Protein AF-A0A081N3V8-F1 (afdb_monomer)

Structure (mmCIF, N/CA/C/O backbone):
data_AF-A0A081N3V8-F1
#
_entry.id   AF-A0A081N3V8-F1
#
loop_
_atom_site.group_PDB
_atom_site.id
_atom_site.type_symbol
_atom_s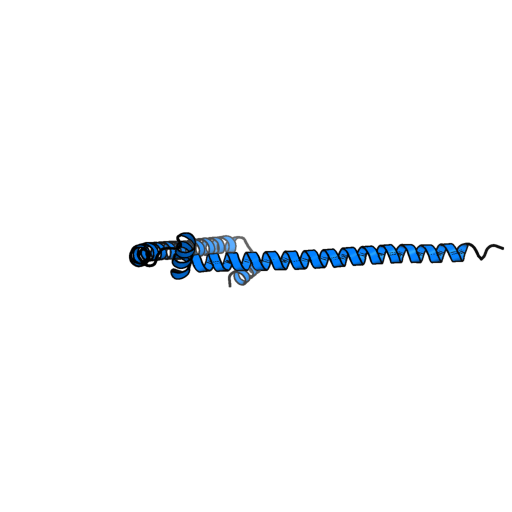ite.label_atom_id
_atom_site.label_alt_id
_atom_site.label_comp_id
_atom_site.label_asym_id
_atom_site.label_entity_id
_atom_site.label_seq_id
_atom_site.pdbx_PDB_ins_code
_atom_site.Cartn_x
_atom_site.Cartn_y
_atom_site.Cartn_z
_atom_site.occupancy
_atom_site.B_iso_or_equiv
_atom_site.auth_seq_id
_atom_site.auth_comp_id
_atom_site.auth_asym_id
_atom_site.auth_atom_id
_atom_site.pdbx_PDB_model_num
ATOM 1 N N . MET A 1 1 ? 54.698 -60.865 -9.615 1.00 51.66 1 MET A N 1
ATOM 2 C CA . MET A 1 1 ? 54.249 -59.705 -10.422 1.00 51.66 1 MET A CA 1
ATOM 3 C C . MET A 1 1 ? 52.766 -59.430 -10.158 1.00 51.66 1 MET A C 1
ATOM 5 O O . MET A 1 1 ? 51.949 -59.679 -11.027 1.00 51.66 1 MET A O 1
ATOM 9 N N . SER A 1 2 ? 52.400 -58.969 -8.954 1.00 54.88 2 SER A N 1
ATOM 10 C CA . SER A 1 2 ? 50.987 -58.720 -8.593 1.00 54.88 2 SER A CA 1
ATOM 11 C C . SER A 1 2 ? 50.792 -57.472 -7.720 1.00 54.88 2 SER A C 1
ATOM 13 O O . SER A 1 2 ? 49.804 -57.384 -7.012 1.00 54.88 2 SER A O 1
ATOM 15 N N . ASN A 1 3 ? 51.734 -56.519 -7.746 1.00 58.06 3 ASN A N 1
ATOM 16 C CA . ASN A 1 3 ? 51.698 -55.337 -6.868 1.00 58.06 3 ASN A CA 1
ATOM 17 C C . ASN A 1 3 ? 51.609 -54.000 -7.631 1.00 58.06 3 ASN A C 1
ATOM 19 O O . ASN A 1 3 ? 51.726 -52.936 -7.037 1.00 58.06 3 ASN A O 1
ATOM 23 N N . SER A 1 4 ? 51.439 -54.045 -8.957 1.00 56.59 4 SER A N 1
ATOM 24 C CA . SER A 1 4 ? 51.355 -52.843 -9.806 1.00 56.59 4 SER A CA 1
ATOM 25 C C . SER A 1 4 ? 49.931 -52.529 -10.271 1.00 56.59 4 SER A C 1
ATOM 27 O O . SER A 1 4 ? 49.676 -51.404 -10.677 1.00 56.59 4 SER A O 1
ATOM 29 N N . TYR A 1 5 ? 48.996 -53.481 -10.169 1.00 55.41 5 TYR A N 1
ATOM 30 C CA . TYR A 1 5 ? 47.609 -53.295 -10.613 1.00 55.41 5 TYR A CA 1
ATOM 31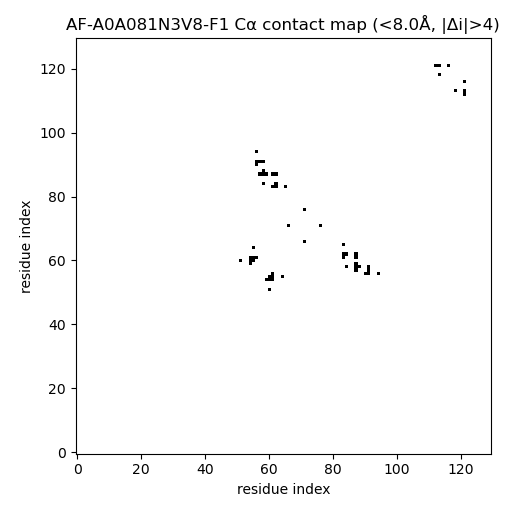 C C . TYR A 1 5 ? 46.682 -52.719 -9.526 1.00 55.41 5 TYR A C 1
ATOM 33 O O . TYR A 1 5 ? 45.714 -52.044 -9.859 1.00 55.41 5 TYR A O 1
ATOM 41 N N . GLU A 1 6 ? 46.974 -52.911 -8.233 1.00 53.62 6 GLU A N 1
ATOM 42 C CA . GLU A 1 6 ? 46.147 -52.344 -7.147 1.00 53.62 6 GLU A CA 1
ATOM 43 C C . GLU A 1 6 ? 46.377 -50.838 -6.936 1.00 53.62 6 GLU A C 1
ATOM 45 O O . GLU A 1 6 ? 45.445 -50.105 -6.595 1.00 53.62 6 GLU A O 1
ATOM 50 N N . SER A 1 7 ? 47.583 -50.342 -7.222 1.00 55.00 7 SER A N 1
ATOM 51 C CA . SER A 1 7 ? 47.935 -48.927 -7.047 1.00 55.00 7 SER A CA 1
ATOM 52 C C . SER A 1 7 ? 47.252 -48.001 -8.068 1.00 55.00 7 SER A C 1
ATOM 54 O O . SER A 1 7 ? 46.906 -46.874 -7.727 1.00 55.00 7 SER A O 1
ATOM 56 N N . GLU A 1 8 ? 46.984 -48.470 -9.294 1.00 53.16 8 GLU A N 1
ATOM 57 C CA . GLU A 1 8 ? 46.292 -47.676 -10.330 1.00 53.16 8 GLU A CA 1
ATOM 58 C C . GLU A 1 8 ? 44.774 -47.563 -10.102 1.00 53.16 8 GLU A C 1
ATOM 60 O O . GLU A 1 8 ? 44.155 -46.564 -10.478 1.00 53.16 8 GLU A O 1
ATOM 65 N N . VAL A 1 9 ? 44.147 -48.568 -9.482 1.00 54.81 9 VAL A N 1
ATOM 66 C CA . VAL A 1 9 ? 42.689 -48.583 -9.262 1.00 54.81 9 VAL A CA 1
ATOM 67 C C . VAL A 1 9 ? 42.293 -47.652 -8.110 1.00 54.81 9 VAL A C 1
ATOM 69 O O . VAL A 1 9 ? 41.276 -46.957 -8.201 1.00 54.81 9 VAL A O 1
ATOM 72 N N . SER A 1 10 ? 43.119 -47.573 -7.062 1.00 52.72 10 SER A N 1
ATOM 73 C CA . SER A 1 10 ? 42.906 -46.662 -5.928 1.00 52.72 10 SER A CA 1
ATOM 74 C C . SER A 1 10 ? 43.011 -45.185 -6.344 1.00 52.72 10 SER A C 1
ATOM 76 O O . SER A 1 10 ? 42.165 -44.367 -5.972 1.00 52.72 10 SER A O 1
ATOM 78 N N . ASP A 1 11 ? 43.968 -44.850 -7.216 1.00 55.50 11 ASP A N 1
ATOM 79 C CA . ASP A 1 11 ? 44.203 -43.472 -7.666 1.00 55.50 11 ASP A CA 1
ATOM 80 C C . ASP A 1 11 ? 43.081 -42.954 -8.597 1.00 55.50 11 ASP A C 1
ATOM 82 O O . ASP A 1 11 ? 42.595 -41.824 -8.465 1.00 55.50 11 ASP A O 1
ATOM 86 N N . ARG A 1 12 ? 42.528 -43.822 -9.463 1.00 53.66 12 ARG A N 1
ATOM 87 C CA . ARG A 1 12 ? 41.351 -43.477 -10.289 1.00 53.66 12 ARG A CA 1
ATOM 88 C C . ARG A 1 12 ? 40.068 -43.297 -9.472 1.00 53.66 12 ARG A C 1
ATOM 90 O O . ARG A 1 12 ? 39.244 -42.444 -9.813 1.00 53.66 12 ARG A O 1
ATOM 97 N N . GLY A 1 13 ? 39.889 -44.052 -8.385 1.00 52.47 13 GLY A N 1
ATOM 98 C CA . GLY A 1 13 ? 38.738 -43.913 -7.483 1.00 52.47 13 GLY A CA 1
ATOM 99 C C . GLY A 1 13 ? 38.697 -42.559 -6.761 1.00 52.47 13 GLY A C 1
ATOM 100 O O . GLY A 1 13 ? 37.627 -41.959 -6.607 1.00 52.47 13 GLY A O 1
ATOM 101 N N . ILE A 1 14 ? 39.868 -42.029 -6.393 1.00 54.00 14 ILE A N 1
ATOM 102 C CA . ILE A 1 14 ? 40.026 -40.715 -5.751 1.00 54.00 14 ILE A CA 1
ATOM 103 C C . ILE A 1 14 ? 39.779 -39.577 -6.759 1.00 54.00 14 ILE A C 1
ATOM 105 O O . ILE A 1 14 ? 39.080 -38.607 -6.442 1.00 54.00 14 ILE A O 1
ATOM 109 N N . PHE A 1 15 ? 40.251 -39.721 -8.002 1.00 50.78 15 PHE A N 1
ATOM 110 C CA . PHE A 1 15 ? 40.045 -38.732 -9.068 1.00 50.78 15 PHE A CA 1
ATOM 111 C C . PHE A 1 15 ? 38.578 -38.588 -9.510 1.00 50.78 15 PHE A C 1
ATOM 113 O O . PHE A 1 15 ? 38.105 -37.480 -9.768 1.00 50.78 15 PHE A O 1
ATOM 120 N N . ILE A 1 16 ? 37.806 -39.679 -9.553 1.00 53.16 16 ILE A N 1
ATOM 121 C CA . ILE A 1 16 ? 36.376 -39.608 -9.907 1.00 53.16 16 ILE A CA 1
ATOM 122 C C . ILE A 1 16 ? 35.554 -38.977 -8.771 1.00 53.16 16 ILE A C 1
ATOM 124 O O . ILE A 1 16 ? 34.601 -38.235 -9.035 1.00 53.16 16 ILE A O 1
ATOM 128 N N . LYS A 1 17 ? 35.932 -39.208 -7.506 1.00 53.94 17 LYS A N 1
ATOM 129 C CA . LYS A 1 17 ? 35.279 -38.577 -6.349 1.00 53.94 17 LYS A CA 1
ATOM 130 C C . LYS A 1 17 ? 35.514 -37.060 -6.328 1.00 53.94 17 LYS A C 1
ATOM 132 O O . LYS A 1 17 ? 34.576 -36.310 -6.059 1.00 53.94 17 LYS A O 1
ATOM 137 N N . SER A 1 18 ? 36.720 -36.601 -6.680 1.00 56.56 18 SER A N 1
ATOM 138 C CA . SER A 1 18 ? 37.070 -35.172 -6.702 1.00 56.56 18 SER A CA 1
ATOM 139 C C . SER A 1 18 ? 36.365 -34.396 -7.825 1.00 56.56 18 SER A C 1
ATOM 141 O O . SER A 1 18 ? 35.905 -33.279 -7.594 1.00 56.56 18 SER A O 1
ATOM 143 N N . ASN A 1 19 ? 36.177 -34.996 -9.005 1.00 60.38 19 ASN A N 1
ATOM 144 C CA . ASN A 1 19 ? 35.480 -34.353 -10.124 1.00 60.38 19 ASN A CA 1
ATOM 145 C C . ASN A 1 19 ? 33.969 -34.217 -9.880 1.00 60.38 19 ASN A C 1
ATOM 147 O O . ASN A 1 19 ? 33.387 -33.171 -10.171 1.00 60.38 19 ASN A O 1
ATOM 151 N N . LYS A 1 20 ? 33.339 -35.233 -9.274 1.00 64.56 20 LYS A N 1
ATOM 152 C CA . LYS A 1 20 ? 31.929 -35.165 -8.851 1.00 64.56 20 LYS A CA 1
ATOM 153 C C . LYS A 1 20 ? 31.723 -34.133 -7.740 1.00 64.56 20 LYS A C 1
ATOM 155 O O . LYS A 1 20 ? 30.763 -33.375 -7.796 1.00 64.56 20 LYS A O 1
ATOM 160 N N . ALA A 1 21 ? 32.648 -34.054 -6.780 1.00 73.75 21 ALA A N 1
ATOM 161 C CA . ALA A 1 21 ? 32.607 -33.051 -5.717 1.00 73.75 21 ALA A CA 1
ATOM 162 C C . ALA A 1 21 ? 32.782 -31.624 -6.260 1.00 73.75 21 ALA A C 1
ATOM 164 O O . ALA A 1 21 ? 32.027 -30.737 -5.879 1.00 73.75 21 ALA A O 1
ATOM 165 N N . ARG A 1 22 ? 33.714 -31.406 -7.197 1.00 72.81 22 ARG A N 1
ATOM 166 C CA . ARG A 1 22 ? 33.897 -30.111 -7.878 1.00 72.81 22 ARG A CA 1
ATOM 167 C C . ARG A 1 22 ? 32.658 -29.706 -8.673 1.00 72.81 22 ARG A C 1
ATOM 169 O O . ARG A 1 22 ? 32.233 -28.561 -8.587 1.00 72.81 22 ARG A O 1
ATOM 176 N N . SER A 1 23 ? 32.053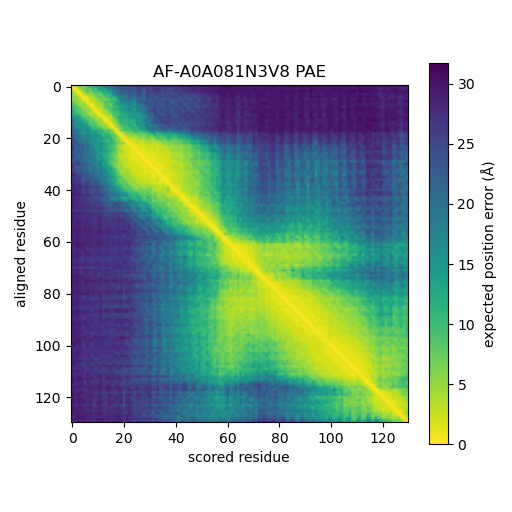 -30.645 -9.398 1.00 81.81 23 SER A N 1
ATOM 177 C CA . SER A 1 23 ? 30.824 -30.398 -10.158 1.00 81.81 23 SER A CA 1
ATOM 178 C C . SER A 1 23 ? 29.639 -30.068 -9.244 1.00 81.81 23 SER A C 1
ATOM 180 O O . SER A 1 23 ? 28.931 -29.095 -9.495 1.00 81.81 23 SER A O 1
ATOM 182 N N . LEU A 1 24 ? 29.478 -30.794 -8.133 1.00 86.75 24 LEU A N 1
ATOM 183 C CA . LEU A 1 24 ? 28.465 -30.499 -7.119 1.00 86.75 24 LEU A CA 1
ATOM 184 C C . LEU A 1 24 ? 28.687 -29.123 -6.474 1.00 86.75 24 LEU A C 1
ATOM 186 O O . LEU A 1 24 ? 27.729 -28.400 -6.228 1.00 86.75 24 LEU A O 1
ATOM 190 N N . LEU A 1 25 ? 29.943 -28.7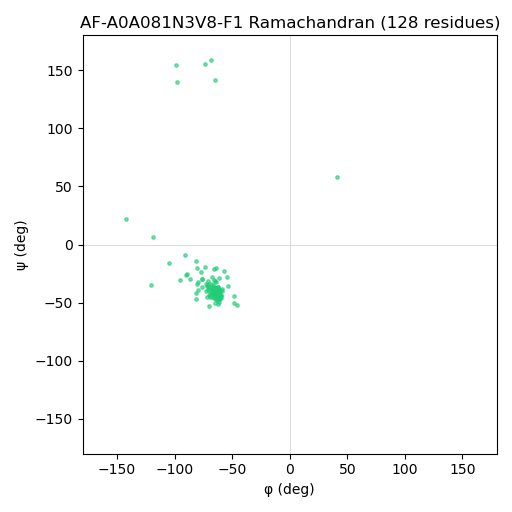38 -6.234 1.00 87.25 25 LEU A N 1
ATOM 191 C CA . LEU A 1 25 ? 30.298 -27.446 -5.644 1.00 87.25 25 LEU A CA 1
ATOM 192 C C . LEU A 1 25 ? 29.964 -26.291 -6.597 1.00 87.25 25 LEU A C 1
ATOM 194 O O . LEU A 1 25 ? 29.388 -25.294 -6.173 1.00 87.25 25 LEU A O 1
ATOM 198 N N . ILE A 1 26 ? 30.234 -26.453 -7.896 1.00 87.69 26 ILE A N 1
ATOM 199 C CA . ILE A 1 26 ? 29.848 -25.479 -8.928 1.00 87.69 26 ILE A CA 1
ATOM 200 C C . ILE A 1 26 ? 28.318 -25.387 -9.049 1.00 87.69 26 ILE A C 1
ATOM 202 O O . ILE A 1 26 ? 27.772 -24.286 -9.145 1.00 87.69 26 ILE A O 1
ATOM 206 N N . LEU A 1 27 ? 27.609 -26.519 -8.989 1.00 89.69 27 LEU A N 1
ATOM 207 C CA . LEU A 1 27 ? 26.144 -26.552 -8.980 1.00 89.69 27 LEU A CA 1
ATOM 208 C C . LEU A 1 27 ? 25.575 -25.813 -7.757 1.00 89.69 27 LEU A C 1
ATOM 210 O O . LEU A 1 27 ? 24.667 -24.998 -7.882 1.00 89.69 27 LEU A O 1
ATOM 214 N N . LEU A 1 28 ? 26.139 -26.052 -6.573 1.00 91.19 28 LEU A N 1
ATOM 215 C CA . LEU A 1 28 ? 25.705 -25.401 -5.339 1.00 91.19 28 LEU A CA 1
ATOM 216 C C . LEU A 1 28 ? 25.990 -23.893 -5.371 1.00 91.19 28 LEU A C 1
ATOM 218 O O . LEU A 1 28 ? 25.148 -23.095 -4.968 1.00 91.19 28 LEU A O 1
ATOM 222 N N . ALA A 1 29 ? 27.154 -23.494 -5.890 1.00 88.88 29 ALA A N 1
ATOM 223 C CA . ALA A 1 29 ? 27.534 -22.093 -6.030 1.00 88.88 29 ALA A CA 1
ATOM 224 C C . ALA A 1 29 ? 26.603 -21.345 -6.996 1.00 88.88 29 ALA A C 1
ATOM 226 O O . ALA A 1 29 ? 26.120 -20.261 -6.677 1.00 88.88 29 ALA A O 1
ATOM 227 N N . THR A 1 30 ? 26.295 -21.938 -8.150 1.00 92.69 30 THR A N 1
ATOM 228 C CA . THR A 1 30 ? 25.362 -21.347 -9.124 1.00 92.69 30 THR A CA 1
ATOM 229 C C . THR A 1 30 ? 23.931 -21.284 -8.590 1.00 92.69 30 THR A C 1
ATOM 231 O O . THR A 1 30 ? 23.263 -20.267 -8.773 1.00 92.69 30 THR A O 1
ATOM 234 N N . LEU A 1 31 ? 23.483 -22.302 -7.848 1.00 92.12 31 LEU A N 1
ATOM 235 C CA . LEU A 1 31 ? 22.187 -22.290 -7.167 1.00 92.12 31 LEU A CA 1
ATOM 236 C C . LEU A 1 31 ? 22.108 -21.181 -6.109 1.00 92.12 31 LEU A C 1
ATOM 238 O O . LEU A 1 31 ? 21.109 -20.469 -6.041 1.00 92.12 31 LEU A O 1
ATOM 242 N N . MET A 1 32 ? 23.167 -20.997 -5.318 1.00 93.38 32 MET A N 1
ATOM 243 C CA . MET A 1 32 ? 23.250 -19.913 -4.336 1.00 93.38 32 MET A CA 1
ATOM 244 C C . MET A 1 32 ? 23.198 -18.542 -5.008 1.00 93.38 32 MET A C 1
ATOM 246 O O . MET A 1 32 ? 22.463 -17.674 -4.548 1.00 93.38 32 MET A O 1
ATOM 250 N N . ILE A 1 33 ? 23.905 -18.352 -6.125 1.00 92.62 33 ILE A N 1
ATOM 251 C CA . ILE A 1 33 ? 23.851 -17.102 -6.897 1.00 92.62 33 ILE A CA 1
ATOM 252 C C . ILE A 1 33 ? 22.432 -16.857 -7.428 1.00 92.62 33 ILE A C 1
ATOM 254 O O . ILE A 1 33 ? 21.901 -15.762 -7.261 1.00 92.62 33 ILE A O 1
ATOM 258 N N . GLY A 1 34 ? 21.783 -17.873 -8.005 1.00 89.75 34 GLY A N 1
ATOM 259 C CA . GLY A 1 34 ? 20.399 -17.770 -8.475 1.00 89.75 34 GLY A CA 1
ATOM 260 C C . GLY A 1 34 ? 19.407 -17.461 -7.350 1.00 89.75 34 GLY A C 1
ATOM 261 O O . GLY A 1 34 ? 18.522 -16.625 -7.518 1.00 89.75 34 GLY A O 1
ATOM 262 N N . CYS A 1 35 ? 19.590 -18.072 -6.178 1.00 88.56 35 CYS A N 1
ATOM 263 C CA . CYS A 1 35 ? 18.775 -17.817 -4.992 1.00 88.56 35 CYS A CA 1
ATOM 264 C C . CYS A 1 35 ? 18.964 -16.383 -4.476 1.00 88.56 35 CYS A C 1
ATOM 266 O O . CYS A 1 35 ? 17.983 -15.682 -4.239 1.00 88.56 35 CYS A O 1
ATOM 268 N N . LEU A 1 36 ? 20.211 -15.909 -4.384 1.00 87.94 36 LEU A N 1
ATOM 269 C CA . LEU A 1 36 ? 20.526 -14.534 -3.988 1.00 87.94 36 LEU A CA 1
ATOM 270 C C . LEU A 1 36 ? 19.919 -13.516 -4.957 1.00 87.94 36 LEU A C 1
ATOM 272 O O . LEU A 1 36 ? 19.303 -12.547 -4.517 1.00 87.94 36 LEU A O 1
ATOM 276 N N . LEU A 1 37 ? 20.028 -13.756 -6.267 1.00 86.00 37 LEU A N 1
ATOM 277 C CA . LEU A 1 37 ? 19.404 -12.910 -7.286 1.00 86.00 37 LEU A CA 1
ATOM 278 C C . LEU A 1 37 ? 17.874 -12.938 -7.189 1.00 86.00 37 LEU A C 1
ATOM 280 O O . LEU A 1 37 ? 17.240 -11.888 -7.285 1.00 86.00 37 LEU A O 1
ATOM 284 N N . GLY A 1 38 ? 17.276 -14.106 -6.949 1.00 81.69 38 GLY A N 1
ATOM 285 C CA . GLY A 1 38 ? 15.834 -14.258 -6.764 1.00 81.69 38 GLY A CA 1
ATOM 286 C C . GLY A 1 38 ? 15.320 -13.489 -5.547 1.00 81.69 38 GLY A C 1
ATOM 287 O O . GLY A 1 38 ? 14.404 -12.678 -5.674 1.00 81.69 38 GLY A O 1
ATOM 288 N N . VAL A 1 39 ? 15.949 -13.672 -4.383 1.00 82.94 39 VAL A N 1
ATOM 289 C CA . VAL A 1 39 ? 15.586 -12.972 -3.141 1.00 82.94 39 VAL A CA 1
ATOM 290 C C . VAL A 1 39 ? 15.781 -11.463 -3.279 1.00 82.94 39 VAL A C 1
ATOM 292 O O . VAL A 1 39 ? 14.916 -10.701 -2.851 1.00 82.94 39 VAL A O 1
ATOM 295 N N . LEU A 1 40 ? 16.866 -11.014 -3.916 1.00 77.25 40 LEU A N 1
ATOM 296 C CA . LEU A 1 40 ? 17.116 -9.590 -4.139 1.00 77.25 40 LEU A CA 1
ATOM 297 C C . LEU A 1 40 ? 16.071 -8.977 -5.081 1.00 77.25 40 LEU A C 1
ATOM 299 O O . LEU A 1 40 ? 15.543 -7.905 -4.794 1.00 77.25 40 LEU A O 1
ATOM 303 N N . THR A 1 41 ? 15.719 -9.682 -6.159 1.00 73.69 41 THR A N 1
ATOM 304 C CA . THR A 1 41 ? 14.704 -9.234 -7.124 1.00 73.69 41 THR A CA 1
ATOM 305 C C . THR A 1 41 ? 13.328 -9.147 -6.471 1.00 73.69 41 THR A C 1
ATOM 307 O O . THR A 1 41 ? 12.650 -8.128 -6.589 1.00 73.69 41 THR A O 1
ATOM 310 N N . VAL A 1 42 ? 12.923 -10.176 -5.720 1.00 70.69 42 VAL A N 1
ATOM 311 C CA . VAL A 1 42 ? 11.651 -10.170 -4.987 1.00 70.69 42 VAL A CA 1
ATOM 312 C C . VAL A 1 42 ? 11.655 -9.075 -3.923 1.00 70.69 42 VAL A C 1
ATOM 314 O O . VAL A 1 42 ? 10.694 -8.320 -3.834 1.00 70.69 42 VAL A O 1
ATOM 317 N N . GLY A 1 43 ? 12.741 -8.919 -3.164 1.00 68.69 43 GLY A N 1
ATOM 318 C CA . GLY A 1 43 ? 12.870 -7.868 -2.156 1.00 68.69 43 GLY A CA 1
ATOM 319 C C . GLY A 1 43 ? 12.764 -6.460 -2.745 1.00 68.69 43 GLY A C 1
ATOM 320 O O . GLY A 1 43 ? 12.119 -5.596 -2.152 1.00 68.69 43 GLY A O 1
ATOM 321 N N . MET A 1 44 ? 13.338 -6.232 -3.927 1.00 64.81 44 MET A N 1
ATOM 322 C CA . MET A 1 44 ? 13.287 -4.947 -4.622 1.00 64.81 44 MET A CA 1
ATOM 323 C C . MET A 1 44 ? 11.887 -4.661 -5.191 1.00 64.81 44 MET A C 1
ATOM 325 O O . MET A 1 44 ? 11.349 -3.581 -4.961 1.00 64.81 44 MET A O 1
ATOM 329 N N . VAL A 1 45 ? 11.244 -5.647 -5.831 1.00 66.75 45 VAL A N 1
ATOM 330 C CA . VAL A 1 45 ? 9.874 -5.517 -6.368 1.00 66.75 45 VAL A CA 1
ATOM 331 C C . VAL A 1 45 ? 8.834 -5.367 -5.254 1.00 66.75 45 VAL A C 1
ATOM 333 O O . VAL A 1 45 ? 7.902 -4.575 -5.379 1.00 66.75 45 VAL A O 1
ATOM 336 N N . VAL A 1 46 ? 8.978 -6.106 -4.152 1.00 66.81 46 VAL A N 1
ATOM 337 C CA . VAL A 1 46 ? 8.077 -6.004 -2.996 1.00 66.81 46 VAL A CA 1
ATOM 338 C C . VAL A 1 46 ? 8.232 -4.648 -2.322 1.00 66.81 46 VAL A C 1
ATOM 340 O O . VAL A 1 46 ? 7.221 -4.030 -2.009 1.00 66.81 46 VAL A O 1
ATOM 343 N N . ARG A 1 47 ? 9.460 -4.144 -2.137 1.00 60.22 47 ARG A N 1
ATOM 344 C CA . ARG A 1 47 ? 9.676 -2.799 -1.580 1.00 60.22 47 ARG A CA 1
ATOM 345 C C . ARG A 1 47 ? 9.044 -1.719 -2.444 1.00 60.22 47 ARG A C 1
ATOM 347 O O . ARG A 1 47 ? 8.352 -0.874 -1.890 1.00 60.22 47 ARG A O 1
ATOM 354 N N . ASP A 1 48 ? 9.218 -1.788 -3.761 1.00 60.34 48 ASP A N 1
ATOM 355 C CA . ASP A 1 48 ? 8.639 -0.808 -4.680 1.00 60.34 48 ASP A CA 1
ATOM 356 C C . ASP A 1 48 ? 7.105 -0.848 -4.628 1.00 60.34 48 ASP A C 1
ATOM 358 O O . ASP A 1 48 ? 6.463 0.161 -4.354 1.00 60.34 48 ASP A O 1
ATOM 362 N N . LYS A 1 49 ? 6.499 -2.041 -4.703 1.00 59.59 49 LYS A N 1
ATOM 363 C CA . LYS A 1 49 ? 5.038 -2.194 -4.595 1.00 59.59 49 LYS A CA 1
ATOM 364 C C . LYS A 1 49 ? 4.474 -1.791 -3.234 1.00 59.59 49 LYS A C 1
ATOM 366 O O . LYS A 1 49 ? 3.405 -1.188 -3.181 1.00 59.59 49 LYS A O 1
ATOM 371 N N . VAL A 1 50 ? 5.164 -2.107 -2.139 1.00 60.59 50 VAL A N 1
ATOM 372 C CA . VAL A 1 50 ? 4.761 -1.701 -0.784 1.00 60.59 50 VAL A CA 1
ATOM 373 C C . VAL A 1 50 ? 4.889 -0.190 -0.623 1.00 60.59 50 VAL A C 1
ATOM 375 O O . VAL A 1 50 ? 4.020 0.429 -0.014 1.00 60.59 50 VAL A O 1
ATOM 378 N N . GLN A 1 51 ? 5.925 0.423 -1.194 1.00 57.72 51 GLN A N 1
ATOM 379 C CA . GLN A 1 51 ? 6.126 1.867 -1.167 1.00 57.72 51 GLN A CA 1
ATOM 380 C C . GLN A 1 51 ? 5.078 2.595 -2.019 1.00 57.72 51 GLN A C 1
ATOM 382 O O . GLN A 1 51 ? 4.487 3.555 -1.530 1.00 57.72 51 GLN A O 1
ATOM 387 N N . THR A 1 52 ? 4.756 2.096 -3.217 1.00 57.03 52 THR A N 1
ATOM 388 C CA . THR A 1 52 ? 3.645 2.601 -4.041 1.00 57.03 52 THR A CA 1
ATOM 389 C C . THR A 1 52 ? 2.298 2.431 -3.330 1.00 57.03 52 THR A C 1
ATOM 391 O O . THR A 1 52 ? 1.492 3.356 -3.301 1.00 57.03 52 THR A O 1
ATOM 394 N N . ALA A 1 53 ? 2.049 1.287 -2.683 1.00 57.47 53 ALA A N 1
ATOM 395 C CA . ALA A 1 53 ? 0.825 1.066 -1.909 1.00 57.47 53 ALA A CA 1
ATOM 396 C C . ALA A 1 53 ? 0.724 2.014 -0.700 1.00 57.47 53 ALA A C 1
ATOM 398 O O . ALA A 1 53 ? -0.344 2.564 -0.435 1.00 57.47 53 ALA A O 1
ATOM 399 N N . ARG A 1 54 ? 1.843 2.275 -0.009 1.00 58.44 54 ARG A N 1
ATOM 400 C CA . ARG A 1 54 ? 1.925 3.282 1.063 1.00 58.44 54 ARG A CA 1
ATOM 401 C C . ARG A 1 54 ? 1.655 4.690 0.545 1.00 58.44 54 ARG A C 1
ATOM 403 O O . ARG A 1 54 ? 0.986 5.463 1.224 1.00 58.44 54 ARG A O 1
ATOM 410 N N . GLN A 1 55 ? 2.161 5.019 -0.642 1.00 59.16 55 GLN A N 1
ATOM 411 C CA . GLN A 1 55 ? 1.913 6.302 -1.295 1.00 59.16 55 GLN A CA 1
ATOM 412 C C . GLN A 1 55 ? 0.432 6.462 -1.658 1.00 59.16 55 GLN A C 1
ATOM 414 O O . GLN A 1 55 ? -0.116 7.530 -1.421 1.00 59.16 55 GLN A O 1
ATOM 419 N N . PHE A 1 56 ? -0.260 5.408 -2.103 1.00 56.53 56 PHE A N 1
ATOM 420 C CA . PHE A 1 56 ? -1.716 5.435 -2.317 1.00 56.53 56 PHE A CA 1
ATOM 421 C C . PHE A 1 56 ? -2.532 5.711 -1.049 1.00 56.53 56 PHE A C 1
ATOM 423 O O . PHE A 1 56 ? -3.630 6.258 -1.131 1.00 56.53 56 PHE A O 1
ATOM 430 N N . THR A 1 57 ? -2.015 5.332 0.122 1.00 57.03 57 THR A N 1
ATOM 431 C CA . THR A 1 57 ? -2.648 5.650 1.412 1.00 57.03 57 THR A CA 1
ATOM 432 C C . THR A 1 57 ? -2.475 7.129 1.790 1.00 57.03 57 THR A C 1
ATOM 434 O O . THR A 1 57 ? -3.219 7.647 2.622 1.00 57.03 57 THR A O 1
ATOM 437 N N . GLN A 1 58 ? -1.508 7.830 1.189 1.00 63.81 58 GLN A N 1
ATOM 438 C CA . GLN A 1 58 ? -1.239 9.248 1.426 1.00 63.81 58 GLN A CA 1
ATOM 439 C C . GLN A 1 58 ? -1.886 10.113 0.333 1.00 63.81 58 GLN A C 1
ATOM 441 O O . GLN A 1 58 ? -1.850 9.781 -0.851 1.00 63.81 58 GLN A O 1
ATOM 446 N N . LYS A 1 59 ? -2.462 11.259 0.725 1.00 60.00 59 LYS A N 1
ATOM 447 C CA . LYS A 1 59 ? -3.147 12.195 -0.192 1.00 60.00 59 LYS A CA 1
ATOM 448 C C . LYS A 1 59 ? -2.328 12.520 -1.442 1.00 60.00 59 LYS A C 1
ATOM 450 O O . LYS A 1 59 ? -2.863 12.531 -2.546 1.00 60.00 59 LYS A O 1
ATOM 455 N N . GLU A 1 60 ? -1.041 12.779 -1.249 1.00 65.44 60 GLU A N 1
ATOM 456 C CA . GLU A 1 60 ? -0.121 13.220 -2.297 1.00 65.44 60 GLU A CA 1
ATOM 457 C C . GLU A 1 60 ? 0.212 12.094 -3.281 1.00 65.44 60 GLU A C 1
ATOM 459 O O . GLU A 1 60 ? 0.287 12.335 -4.483 1.00 65.44 60 GLU A O 1
ATOM 464 N N . GLY A 1 61 ? 0.325 10.847 -2.810 1.00 67.62 61 GLY A N 1
ATOM 465 C CA . GLY A 1 61 ? 0.640 9.714 -3.680 1.00 67.62 61 GLY A CA 1
ATOM 466 C C . GLY A 1 61 ? -0.511 9.332 -4.611 1.00 67.62 61 GLY A C 1
ATOM 467 O O . GLY A 1 61 ? -0.266 9.000 -5.767 1.00 67.62 61 GLY A O 1
ATOM 468 N N . PHE A 1 62 ? -1.767 9.477 -4.170 1.00 70.12 62 PHE A N 1
ATOM 469 C CA . PHE A 1 62 ? -2.927 9.296 -5.053 1.00 70.12 62 PHE A CA 1
ATOM 470 C C . PHE A 1 62 ? -2.943 10.322 -6.198 1.00 70.12 62 PHE A C 1
ATOM 472 O O . PHE A 1 62 ? -3.153 9.957 -7.355 1.00 70.12 62 PHE A O 1
ATOM 479 N N . VAL A 1 63 ? -2.694 11.601 -5.892 1.00 74.06 63 VAL A N 1
ATOM 480 C CA . VAL A 1 63 ? -2.675 12.677 -6.899 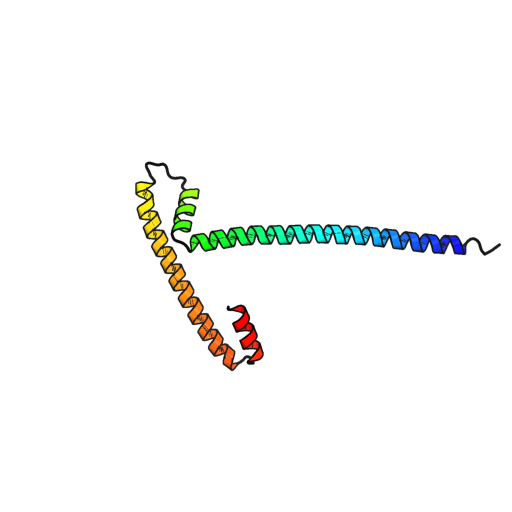1.00 74.06 63 VAL A CA 1
ATOM 481 C C . VAL A 1 63 ? -1.527 12.463 -7.886 1.00 74.06 63 VAL A C 1
ATOM 483 O O . VAL A 1 63 ? -1.774 12.410 -9.088 1.00 74.06 63 VAL A O 1
ATOM 486 N N . LEU A 1 64 ? -0.306 12.230 -7.391 1.00 72.00 64 LEU A N 1
ATOM 487 C CA . LEU A 1 64 ? 0.879 11.993 -8.225 1.00 72.00 64 LEU A CA 1
ATOM 488 C C . LEU A 1 64 ? 0.709 10.789 -9.156 1.00 72.00 64 LEU A C 1
ATOM 490 O O . LEU A 1 64 ? 1.105 10.836 -10.320 1.00 72.00 64 LEU A O 1
ATOM 494 N N . GLN A 1 65 ? 0.090 9.712 -8.675 1.00 72.88 65 GLN A N 1
ATOM 495 C CA . GLN A 1 65 ? -0.107 8.515 -9.482 1.00 72.88 65 GLN A CA 1
ATOM 496 C C . GLN A 1 65 ? -1.123 8.741 -10.600 1.00 72.88 65 GLN A C 1
ATOM 498 O O . GLN A 1 65 ? -0.872 8.365 -11.746 1.00 72.88 65 GLN A O 1
ATOM 503 N N . ILE A 1 66 ? -2.239 9.404 -10.304 1.00 76.94 66 ILE A N 1
ATOM 504 C CA . ILE A 1 66 ? -3.244 9.726 -11.318 1.00 76.94 66 ILE A CA 1
ATOM 505 C C . ILE A 1 66 ? -2.701 10.748 -12.328 1.00 76.94 66 ILE A C 1
ATOM 507 O O . ILE A 1 66 ? -2.916 10.592 -13.531 1.00 76.94 66 ILE A O 1
ATOM 511 N N . GLU A 1 67 ? -1.924 11.734 -11.881 1.00 79.75 67 GLU A N 1
ATOM 512 C CA . GLU A 1 67 ? -1.231 12.672 -12.769 1.00 79.75 67 GLU A CA 1
ATOM 513 C C . GLU A 1 67 ? -0.180 11.986 -13.650 1.00 79.75 67 GLU A C 1
ATOM 515 O O . GLU A 1 67 ? -0.068 12.327 -14.828 1.00 79.75 67 GLU A O 1
ATOM 520 N N . SER A 1 68 ? 0.541 10.983 -13.136 1.00 78.56 68 SER A N 1
ATOM 521 C CA . SER A 1 68 ? 1.532 10.225 -13.917 1.00 78.56 68 SER A CA 1
ATOM 522 C C . SER A 1 68 ? 0.906 9.439 -15.077 1.00 78.56 68 SER A C 1
ATOM 524 O O . SER A 1 68 ? 1.522 9.298 -16.137 1.00 78.56 68 SER A O 1
ATOM 526 N N . VAL A 1 69 ? -0.337 8.976 -14.898 1.00 80.31 69 VAL A N 1
ATOM 527 C CA . VAL A 1 69 ? -1.108 8.248 -15.914 1.00 80.31 69 VAL A CA 1
ATOM 528 C C . VAL A 1 69 ? -1.760 9.216 -16.897 1.00 80.31 69 VAL A C 1
ATOM 530 O O . VAL A 1 69 ? -1.679 9.013 -18.107 1.00 80.31 69 VAL A O 1
ATOM 533 N N . LEU A 1 70 ? -2.396 10.275 -16.390 1.00 80.12 70 LEU A N 1
ATOM 534 C CA . LEU A 1 70 ? -3.143 11.228 -17.214 1.00 80.12 70 LEU A CA 1
ATOM 535 C C . LEU A 1 70 ? -2.244 12.210 -17.969 1.00 80.12 70 LEU A C 1
ATOM 537 O O . LEU A 1 70 ? -2.682 12.754 -18.980 1.00 80.12 70 LEU A O 1
ATOM 541 N N . LYS A 1 71 ? -1.019 12.455 -17.481 1.00 79.38 71 LYS A N 1
ATOM 542 C CA . LYS A 1 71 ? -0.062 13.443 -18.010 1.00 79.38 71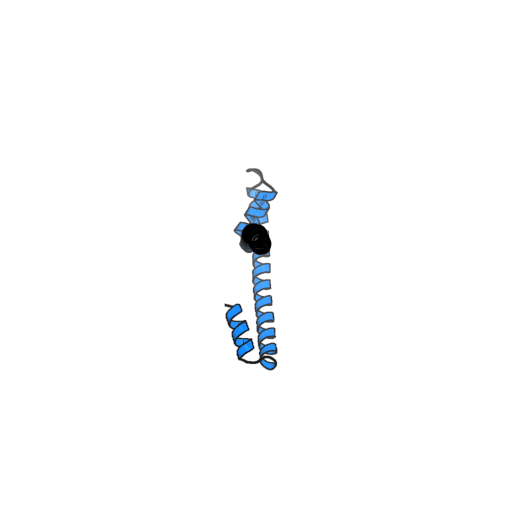 LYS A CA 1
ATOM 543 C C . LYS A 1 71 ? -0.750 14.764 -18.404 1.00 79.38 71 LYS A C 1
ATOM 545 O O . LYS A 1 71 ? -0.701 15.159 -19.572 1.00 79.38 71 LYS A O 1
ATOM 550 N N . PRO A 1 72 ? -1.444 15.434 -17.465 1.00 77.25 72 PRO A N 1
ATOM 551 C CA . PRO A 1 72 ? -2.277 16.581 -17.794 1.00 77.25 72 PRO A CA 1
ATOM 552 C C . PRO A 1 72 ? -1.445 17.758 -18.308 1.00 77.25 72 PRO A C 1
ATOM 554 O O . PRO A 1 72 ? -0.370 18.060 -17.792 1.00 77.25 72 PRO A O 1
ATOM 557 N N . SER A 1 73 ? -1.969 18.470 -19.306 1.00 81.00 73 SER A N 1
ATOM 558 C CA . SER A 1 73 ? -1.352 19.718 -19.768 1.00 81.00 73 SER A CA 1
ATOM 559 C C . SER A 1 73 ? -1.458 20.827 -18.710 1.00 81.00 73 SER A C 1
ATOM 561 O O . SER A 1 73 ? -2.367 20.828 -17.875 1.00 81.00 73 SER A O 1
ATOM 563 N N . VAL A 1 74 ? -0.587 21.840 -18.798 1.00 77.06 74 VAL A N 1
ATOM 564 C CA . VAL A 1 74 ? -0.554 23.003 -17.879 1.00 77.06 74 VAL A CA 1
ATOM 565 C C . VAL A 1 74 ? -1.911 23.723 -17.789 1.00 77.06 74 VAL A C 1
ATOM 567 O O . VAL A 1 74 ? -2.266 24.282 -16.757 1.00 77.06 74 VAL A O 1
ATOM 570 N N . ARG A 1 75 ? -2.725 23.669 -18.853 1.00 78.75 75 ARG A N 1
ATOM 571 C CA . ARG A 1 75 ? -4.074 24.267 -18.881 1.00 78.75 75 ARG A CA 1
ATOM 572 C C . ARG A 1 75 ? -5.150 23.400 -18.215 1.00 78.75 75 ARG A C 1
ATOM 574 O O . ARG A 1 75 ? -6.210 23.913 -17.864 1.00 78.75 75 ARG A O 1
ATOM 581 N N . GLN A 1 76 ? -4.908 22.099 -18.068 1.00 76.56 76 GLN A N 1
ATOM 582 C CA . GLN A 1 76 ? -5.845 21.135 -17.482 1.00 76.56 76 GLN A CA 1
ATOM 583 C C . GLN A 1 76 ? -5.588 20.907 -15.990 1.00 76.56 76 GLN A C 1
ATOM 585 O O . GLN A 1 76 ? -6.552 20.696 -15.257 1.00 76.56 76 GLN A O 1
ATOM 590 N N . GLN A 1 77 ? -4.338 21.027 -15.529 1.00 78.88 77 GLN A N 1
ATOM 591 C CA . GLN A 1 77 ? -3.961 20.932 -14.110 1.00 78.88 77 GLN A CA 1
ATOM 592 C C . GLN A 1 77 ? -4.869 21.723 -13.151 1.00 78.88 77 GLN A C 1
ATOM 594 O O . GLN A 1 77 ? -5.410 21.114 -12.229 1.00 78.88 77 GLN A O 1
ATOM 599 N N . PRO A 1 78 ? -5.143 23.029 -13.356 1.00 82.88 78 PRO A N 1
ATOM 600 C CA . PRO A 1 78 ? -5.964 23.789 -12.410 1.00 82.88 78 PRO A CA 1
ATOM 601 C C . PRO A 1 78 ? -7.423 23.311 -12.343 1.00 82.88 78 PRO A C 1
ATOM 603 O O . PRO A 1 78 ? -8.098 23.545 -11.344 1.00 82.88 78 PRO A O 1
ATOM 606 N N . LYS A 1 79 ? -7.916 22.614 -13.376 1.00 84.12 79 LYS A N 1
ATOM 607 C CA . LYS A 1 79 ? -9.253 21.996 -13.379 1.00 84.12 79 LYS A CA 1
ATOM 608 C C . LYS A 1 79 ? -9.245 20.593 -12.771 1.00 84.12 79 LYS A C 1
ATOM 610 O O . LYS A 1 79 ? -10.252 20.168 -12.213 1.00 84.12 79 LYS A O 1
ATOM 615 N N . LEU A 1 80 ? -8.123 19.882 -12.880 1.00 82.56 80 LEU A N 1
ATOM 616 C CA . LEU A 1 80 ? -7.960 18.517 -12.386 1.00 82.56 80 LEU A CA 1
ATOM 617 C C . LEU A 1 80 ? -7.649 18.479 -10.886 1.00 82.56 80 LEU A C 1
ATOM 619 O O . LEU A 1 80 ? -8.255 17.686 -10.172 1.00 82.56 80 LEU A O 1
ATOM 623 N N . ASN A 1 81 ? -6.783 19.371 -10.397 1.00 81.38 81 ASN A N 1
ATOM 624 C CA . ASN A 1 81 ? -6.379 19.456 -8.989 1.00 81.38 81 ASN A CA 1
ATOM 625 C C . ASN A 1 81 ? -7.543 19.436 -7.988 1.00 81.38 81 ASN A C 1
ATOM 627 O O . ASN A 1 81 ? -7.501 18.620 -7.067 1.00 81.38 81 ASN A O 1
ATOM 631 N N . PRO A 1 82 ? -8.607 20.253 -8.127 1.00 86.81 82 PRO A N 1
ATOM 632 C CA . PRO A 1 82 ? -9.716 20.209 -7.173 1.00 86.81 82 PRO A CA 1
ATOM 633 C C . PRO A 1 82 ? -10.474 18.874 -7.204 1.00 86.81 82 PRO A C 1
ATOM 635 O O . PRO A 1 82 ? -10.966 18.422 -6.171 1.00 86.81 82 PRO A O 1
ATOM 638 N N . ILE A 1 83 ? -10.546 18.213 -8.365 1.00 86.44 83 ILE A N 1
ATOM 639 C CA . ILE A 1 83 ? -11.166 16.889 -8.496 1.00 86.44 83 ILE A CA 1
ATOM 640 C C . ILE A 1 83 ? -10.285 15.854 -7.793 1.00 86.44 83 ILE A C 1
ATOM 642 O O . ILE A 1 83 ? -10.765 15.140 -6.915 1.00 86.44 83 ILE A O 1
ATOM 646 N N . LEU A 1 84 ? -8.994 15.807 -8.129 1.00 83.06 84 LEU A N 1
ATOM 647 C CA . LEU A 1 84 ? -8.052 14.841 -7.567 1.00 83.06 84 LEU A CA 1
ATOM 648 C C . LEU A 1 84 ? -7.917 14.987 -6.047 1.00 83.06 84 LEU A C 1
ATOM 650 O O . LEU A 1 84 ? -7.956 13.979 -5.348 1.00 83.06 84 LEU A O 1
ATOM 654 N N . ASN A 1 85 ? -7.886 16.216 -5.527 1.00 83.19 85 ASN A N 1
ATOM 655 C CA . ASN A 1 85 ? -7.848 16.477 -4.086 1.00 83.19 85 ASN A CA 1
ATOM 656 C C . ASN A 1 85 ? -9.118 16.013 -3.363 1.00 83.19 85 ASN A C 1
ATOM 658 O O . ASN A 1 85 ? -9.042 15.417 -2.291 1.00 83.19 85 ASN A O 1
ATOM 662 N N . ARG A 1 86 ? -10.303 16.218 -3.955 1.00 86.75 86 ARG A N 1
ATOM 663 C CA . ARG A 1 86 ? -11.558 15.748 -3.348 1.00 86.75 86 ARG A CA 1
ATOM 664 C C . ARG A 1 86 ? -11.606 14.225 -3.247 1.00 86.75 86 ARG A C 1
ATOM 666 O O . ARG A 1 86 ? -12.155 13.680 -2.292 1.00 86.75 86 ARG A O 1
ATOM 673 N N . TYR A 1 87 ? -11.092 13.526 -4.256 1.00 83.56 87 TYR A N 1
ATOM 674 C CA . TYR A 1 87 ? -11.078 12.064 -4.251 1.00 83.56 87 TYR A CA 1
ATOM 675 C C . TYR A 1 87 ? -9.937 11.495 -3.403 1.00 83.56 87 TYR A C 1
ATOM 677 O O . TYR A 1 87 ? -10.160 10.483 -2.744 1.00 83.56 87 TYR A O 1
ATOM 685 N N . SER A 1 88 ? -8.781 12.162 -3.321 1.00 80.25 88 SER A N 1
ATOM 686 C CA . SER A 1 88 ? -7.694 11.746 -2.426 1.00 80.25 88 SER A CA 1
ATOM 687 C C . SER A 1 88 ? -8.117 11.797 -0.954 1.00 80.25 88 SER A C 1
ATOM 689 O O . SER A 1 88 ? -7.829 10.867 -0.204 1.00 80.25 88 SER A O 1
ATOM 691 N N . GLU A 1 89 ? -8.901 12.805 -0.555 1.00 83.88 89 GLU A N 1
ATOM 692 C CA . GLU A 1 89 ? -9.523 12.885 0.776 1.00 83.88 89 GLU A CA 1
ATOM 693 C C . GLU A 1 89 ? -10.450 11.712 1.079 1.00 83.88 89 GLU A C 1
ATOM 695 O O . GLU A 1 89 ? -10.366 11.104 2.147 1.00 83.88 89 GLU A O 1
ATOM 700 N N . LYS A 1 90 ? -11.319 11.360 0.129 1.00 84.50 90 LYS A N 1
ATOM 701 C CA . LYS A 1 90 ? -12.247 10.235 0.296 1.00 84.50 90 LYS A CA 1
ATOM 702 C C . LYS A 1 90 ? -11.509 8.912 0.427 1.00 84.50 90 LYS A C 1
ATOM 704 O O . LYS A 1 90 ? -11.846 8.111 1.291 1.00 84.50 90 LYS A O 1
ATOM 709 N N . VAL A 1 91 ? -10.498 8.695 -0.409 1.00 80.81 91 VAL A N 1
ATOM 710 C CA . VAL A 1 91 ? -9.671 7.485 -0.375 1.00 80.81 91 VAL A CA 1
ATOM 711 C C . VAL A 1 91 ? -8.922 7.384 0.954 1.00 80.81 91 VAL A C 1
ATOM 713 O O . VAL A 1 91 ? -8.944 6.328 1.583 1.00 80.81 91 VAL A O 1
ATOM 716 N N . GLN A 1 92 ? -8.346 8.486 1.440 1.00 79.88 92 GLN A N 1
ATOM 717 C CA . GLN A 1 92 ? -7.702 8.523 2.754 1.00 79.88 92 GLN A CA 1
ATOM 718 C C . GLN A 1 92 ? -8.687 8.178 3.882 1.00 79.88 92 GLN A C 1
ATOM 720 O O . GLN A 1 92 ? -8.351 7.390 4.764 1.00 79.88 92 GLN A O 1
ATOM 725 N N . GLY A 1 93 ? -9.908 8.720 3.837 1.00 83.62 93 GLY A N 1
ATOM 726 C CA . GLY A 1 93 ? -10.963 8.402 4.802 1.00 83.62 93 GLY A CA 1
ATOM 727 C C . GLY A 1 93 ? -11.362 6.923 4.790 1.00 83.62 93 GLY A C 1
ATOM 728 O O . GLY A 1 93 ? -11.517 6.327 5.853 1.00 83.62 93 GLY A O 1
ATOM 729 N N . ILE A 1 94 ? -11.456 6.307 3.606 1.00 84.25 94 ILE A N 1
ATOM 730 C CA . ILE A 1 94 ? -11.741 4.869 3.457 1.00 84.25 94 ILE A CA 1
ATOM 731 C C . ILE A 1 94 ? -10.629 4.029 4.089 1.00 84.25 94 ILE A C 1
ATOM 733 O O . ILE A 1 94 ? -10.919 3.102 4.843 1.00 84.25 94 ILE A O 1
ATOM 737 N N . PHE A 1 95 ? -9.361 4.357 3.828 1.00 78.75 95 PHE A N 1
ATOM 738 C CA . PHE A 1 95 ? -8.238 3.636 4.428 1.00 78.75 95 PHE A CA 1
ATOM 739 C C . PHE A 1 95 ? -8.164 3.820 5.944 1.00 78.75 95 PHE A C 1
ATOM 741 O O . PHE A 1 95 ? -7.889 2.855 6.656 1.00 78.75 95 PHE A O 1
ATOM 748 N N . ALA A 1 96 ? -8.428 5.029 6.446 1.00 80.62 96 ALA A N 1
ATOM 749 C CA . ALA A 1 96 ? -8.471 5.296 7.880 1.00 80.62 96 ALA A CA 1
ATOM 750 C C . ALA A 1 96 ? -9.561 4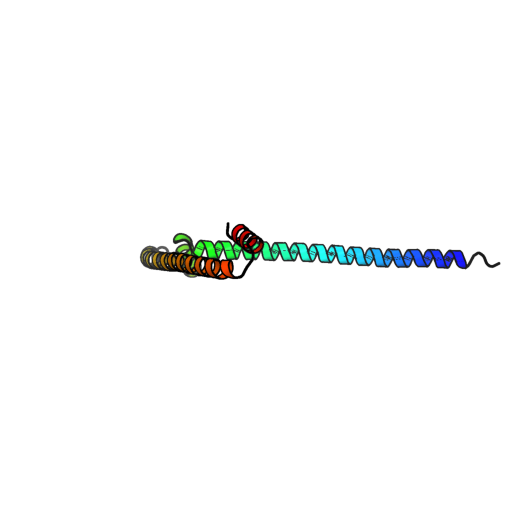.461 8.564 1.00 80.62 96 ALA A C 1
ATOM 752 O O . ALA A 1 96 ? -9.271 3.753 9.525 1.00 80.62 96 ALA A O 1
ATOM 753 N N . LEU A 1 97 ? -10.779 4.470 8.013 1.00 87.31 97 LEU A N 1
ATOM 754 C CA . LEU A 1 97 ? -11.895 3.683 8.531 1.00 87.31 97 LEU A CA 1
ATOM 755 C C . LEU A 1 97 ? -11.604 2.179 8.465 1.00 87.31 97 LEU A C 1
ATOM 757 O O . LEU A 1 97 ? -11.771 1.481 9.457 1.00 87.31 97 LEU A O 1
ATOM 761 N N . SER A 1 98 ? -11.110 1.690 7.325 1.00 81.12 98 SER A N 1
ATOM 762 C CA . SER A 1 98 ? -10.767 0.277 7.137 1.00 81.12 98 SER A CA 1
ATOM 763 C C . SER A 1 98 ? -9.693 -0.189 8.118 1.00 81.12 98 SER A C 1
ATOM 765 O O . SER A 1 98 ? -9.801 -1.292 8.649 1.00 81.12 98 SER A O 1
ATOM 767 N N . ARG A 1 99 ? -8.689 0.648 8.407 1.00 79.06 99 ARG A N 1
ATOM 768 C CA . ARG A 1 99 ? -7.662 0.340 9.405 1.00 79.06 99 ARG A CA 1
ATOM 769 C C . ARG A 1 99 ? -8.258 0.221 10.804 1.00 79.06 99 ARG A C 1
ATOM 771 O O . ARG A 1 99 ? -7.903 -0.713 11.515 1.00 79.06 99 ARG A O 1
ATOM 778 N N . THR A 1 100 ? -9.150 1.134 11.184 1.00 85.38 100 THR A N 1
ATOM 779 C CA . THR A 1 100 ? -9.839 1.081 12.480 1.00 85.38 100 THR A CA 1
ATOM 780 C C . THR A 1 100 ? -10.723 -0.157 12.592 1.00 85.38 100 THR A C 1
ATOM 782 O O . THR A 1 100 ? -10.641 -0.861 13.592 1.00 85.38 100 THR A O 1
ATOM 785 N N . SER A 1 101 ? -11.511 -0.472 11.560 1.00 86.94 101 SER A N 1
ATOM 786 C CA . SER A 1 101 ? -12.329 -1.689 11.532 1.00 86.94 101 SER A CA 1
ATOM 787 C C . SER A 1 101 ? -11.470 -2.945 11.640 1.00 86.94 101 SER A C 1
ATOM 789 O O . SER A 1 101 ? -11.772 -3.820 12.438 1.00 86.94 101 SER A O 1
ATOM 791 N N . LEU A 1 102 ? -10.361 -3.012 10.899 1.00 85.50 102 LEU A N 1
ATOM 792 C CA . LEU A 1 102 ? -9.451 -4.151 10.967 1.00 85.50 102 LEU A CA 1
ATOM 793 C C . LEU A 1 102 ? -8.837 -4.306 12.363 1.00 85.50 102 LEU A C 1
ATOM 795 O O . LEU A 1 102 ? -8.740 -5.422 12.849 1.00 85.50 102 LEU A O 1
ATOM 799 N N . GLN A 1 103 ? -8.432 -3.212 13.015 1.00 83.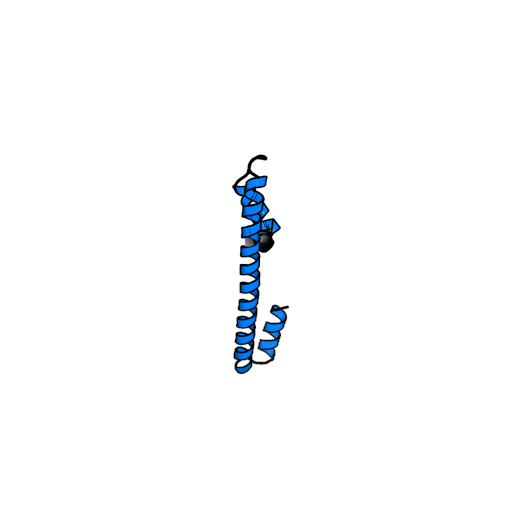56 103 GLN A N 1
ATOM 800 C CA . GLN A 1 103 ? -7.912 -3.269 14.385 1.00 83.56 103 GLN A CA 1
ATOM 801 C C . GLN A 1 103 ? -8.951 -3.813 15.365 1.00 83.56 103 GLN A C 1
ATOM 803 O O . GLN A 1 103 ? -8.614 -4.686 16.154 1.00 83.56 103 GLN A O 1
ATOM 808 N N . LEU A 1 104 ? -10.200 -3.356 15.261 1.00 89.94 104 LEU A N 1
ATOM 809 C CA . LEU A 1 104 ? -11.285 -3.800 16.131 1.00 89.94 104 LEU A CA 1
ATOM 810 C C . LEU A 1 104 ? -11.572 -5.301 15.971 1.00 89.94 104 LEU A C 1
ATOM 812 O O . LEU A 1 104 ? -11.669 -6.011 16.965 1.00 89.94 104 LEU A O 1
ATOM 816 N N . GLU A 1 105 ? -11.624 -5.798 14.733 1.00 88.19 105 GLU A N 1
ATOM 817 C CA . GLU A 1 105 ? -11.790 -7.233 14.456 1.00 88.19 105 GLU A CA 1
ATOM 818 C C . GLU A 1 105 ? -10.591 -8.056 14.945 1.00 88.19 105 GLU A C 1
ATOM 820 O O . GLU A 1 105 ? -10.752 -9.149 15.482 1.00 88.19 105 GLU A O 1
ATOM 825 N N . MET A 1 106 ? -9.368 -7.535 14.789 1.00 83.12 106 MET A N 1
ATOM 826 C CA . MET A 1 106 ? -8.169 -8.203 15.300 1.00 83.12 106 MET A CA 1
ATOM 827 C C . MET A 1 106 ? -8.139 -8.245 16.829 1.00 83.12 106 MET A C 1
ATOM 829 O O . MET A 1 106 ? -7.655 -9.228 17.378 1.00 83.12 106 MET A O 1
ATOM 833 N N . ASP A 1 107 ? -8.640 -7.211 17.508 1.00 85.81 107 ASP A N 1
ATOM 834 C CA . ASP A 1 107 ? -8.748 -7.167 18.970 1.00 85.81 107 ASP A CA 1
ATOM 835 C C . ASP A 1 107 ? -9.796 -8.161 19.479 1.00 85.81 107 ASP A C 1
ATOM 837 O O . ASP A 1 107 ? -9.494 -8.945 20.377 1.00 85.81 107 ASP A O 1
ATOM 841 N N . ALA A 1 108 ? -10.971 -8.208 18.843 1.00 87.06 108 ALA A N 1
ATOM 842 C CA . ALA A 1 108 ? -12.019 -9.180 19.156 1.00 87.06 108 ALA A CA 1
ATOM 843 C C . ALA A 1 108 ? -11.540 -10.625 18.942 1.00 87.06 108 ALA A C 1
ATOM 845 O O . ALA A 1 108 ? -11.690 -11.475 19.817 1.00 87.06 108 ALA A O 1
ATOM 846 N N . MET A 1 109 ? -10.865 -10.892 17.818 1.00 87.19 109 MET A N 1
ATOM 847 C CA . MET A 1 109 ? -10.237 -12.189 17.561 1.00 87.19 109 MET A CA 1
ATOM 848 C C . MET A 1 109 ? -9.208 -12.540 18.644 1.00 87.19 109 MET A C 1
ATOM 850 O O . MET A 1 109 ? -9.094 -13.701 19.025 1.00 87.19 109 MET A O 1
ATOM 854 N N . MET A 1 110 ? -8.447 -11.564 19.143 1.00 82.38 110 MET A N 1
ATOM 855 C CA . MET A 1 110 ? -7.452 -11.796 20.190 1.00 82.38 110 MET A CA 1
ATOM 856 C C . MET A 1 110 ? -8.082 -12.140 21.534 1.00 82.38 110 MET A C 1
ATOM 858 O O . MET A 1 110 ? -7.596 -13.039 22.221 1.00 82.38 110 MET A O 1
ATOM 862 N N . GLU A 1 111 ? -9.172 -11.462 21.879 1.00 85.31 111 GLU A N 1
ATOM 863 C CA . GLU A 1 111 ? -9.972 -11.761 23.062 1.00 85.31 111 GLU A CA 1
ATOM 864 C C . GLU A 1 111 ? -10.555 -13.179 22.975 1.00 85.31 111 GLU A C 1
ATOM 866 O O . GLU A 1 111 ? -10.378 -13.970 23.901 1.00 85.31 111 GLU A O 1
ATOM 871 N N . GLU A 1 112 ? -11.129 -13.558 21.830 1.00 85.81 112 GLU A N 1
ATOM 872 C CA . GLU A 1 112 ? -11.618 -14.922 21.596 1.00 85.81 112 GLU A CA 1
ATOM 873 C C . GLU A 1 112 ? -10.492 -15.959 21.683 1.00 85.81 112 GLU A C 1
ATOM 875 O O . GLU A 1 112 ? -10.618 -16.969 22.381 1.00 85.81 112 GLU A O 1
ATOM 880 N N . LEU A 1 113 ? -9.356 -15.704 21.031 1.00 84.62 113 LEU A N 1
ATOM 881 C CA . LEU A 1 113 ? -8.203 -16.599 21.056 1.00 84.62 113 LEU A CA 1
ATOM 882 C C . LEU A 1 113 ? -7.644 -16.762 22.471 1.00 84.62 113 LEU A C 1
ATOM 884 O O . LEU A 1 113 ? -7.272 -17.878 22.825 1.00 84.62 113 LEU A O 1
ATOM 888 N N . SER A 1 114 ? -7.645 -15.721 23.309 1.00 80.25 114 SER A N 1
ATOM 889 C CA . SER A 1 114 ? -7.161 -15.803 24.697 1.00 80.25 114 SER A CA 1
ATOM 890 C C . SER A 1 114 ? -7.876 -16.868 25.539 1.00 80.25 114 SER A C 1
ATOM 892 O O . SER A 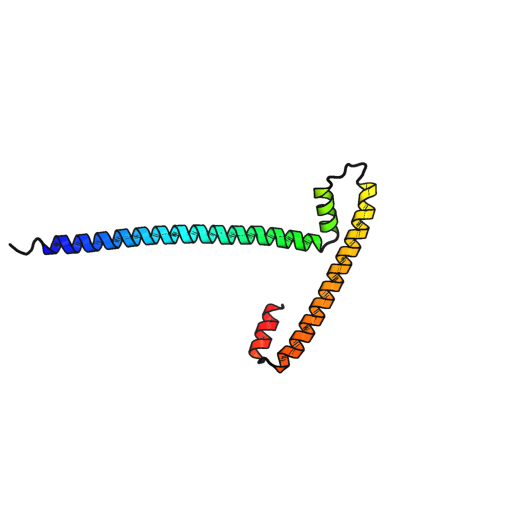1 114 ? -7.305 -17.389 26.493 1.00 80.25 114 SER A O 1
ATOM 894 N N . THR A 1 115 ? -9.095 -17.252 25.146 1.00 83.56 115 THR A N 1
ATOM 895 C CA . THR A 1 115 ? -9.866 -18.314 25.806 1.00 83.56 115 THR A CA 1
ATOM 896 C C . THR A 1 115 ? -9.474 -19.731 25.366 1.00 83.56 115 THR A C 1
ATOM 898 O O . THR A 1 115 ? -9.844 -20.702 26.025 1.00 83.56 115 THR A O 1
ATOM 901 N N . VAL A 1 116 ? -8.723 -19.866 24.265 1.00 83.69 116 VAL A N 1
ATOM 902 C CA . VAL A 1 116 ? -8.413 -21.147 23.602 1.00 83.69 116 VAL A CA 1
ATOM 903 C C . VAL A 1 116 ? -6.909 -21.436 23.540 1.00 83.69 116 VAL A C 1
ATOM 905 O O . VAL A 1 116 ? -6.507 -22.597 23.624 1.00 83.69 116 VAL A O 1
ATOM 908 N N . VAL A 1 117 ? -6.063 -20.414 23.378 1.00 80.44 117 VAL A N 1
ATOM 909 C CA . VAL A 1 117 ? -4.600 -20.565 23.292 1.00 80.44 117 VAL A CA 1
ATOM 910 C C . VAL A 1 117 ? -3.901 -20.265 24.615 1.00 80.44 117 VAL A C 1
ATOM 912 O O . VAL A 1 117 ? -4.395 -19.524 25.457 1.00 80.44 117 VAL A O 1
ATOM 915 N N . SER A 1 118 ? -2.720 -20.860 24.803 1.00 75.19 118 SER A N 1
ATOM 916 C CA . SER A 1 118 ? -1.916 -20.645 26.007 1.00 75.19 118 SER A CA 1
ATOM 917 C C . SER A 1 118 ? -1.262 -19.261 26.022 1.00 75.19 118 SER A C 1
ATOM 919 O O . SER A 1 118 ? -0.965 -18.693 24.969 1.00 75.19 118 SER A O 1
ATOM 921 N N . GLU A 1 119 ? -0.942 -18.749 27.213 1.00 72.81 119 GLU A N 1
ATOM 922 C CA . GLU A 1 119 ? -0.268 -17.448 27.377 1.00 72.81 119 GLU A CA 1
ATOM 923 C C . GLU A 1 119 ? 1.028 -17.343 26.550 1.00 72.81 119 GLU A C 1
ATOM 925 O O . GLU A 1 119 ? 1.299 -16.313 25.943 1.00 72.81 119 GLU A O 1
ATOM 930 N N . GLN A 1 120 ? 1.788 -18.437 26.407 1.00 71.62 120 GLN A N 1
ATOM 931 C CA . GLN A 1 120 ? 3.000 -18.475 25.570 1.00 71.62 120 GLN A CA 1
ATOM 932 C C . GLN A 1 120 ? 2.723 -18.338 24.062 1.00 71.62 120 GLN A C 1
ATOM 934 O O . GLN A 1 120 ? 3.594 -17.907 23.303 1.00 71.62 120 GLN A O 1
ATOM 939 N N . GLN A 1 121 ? 1.550 -18.765 23.591 1.00 71.06 121 GLN A N 1
ATOM 940 C CA . GLN A 1 121 ? 1.133 -18.600 22.196 1.00 71.06 121 GLN A CA 1
ATOM 941 C C . GLN A 1 121 ? 0.595 -17.188 21.950 1.00 71.06 121 GLN A C 1
ATOM 943 O O . GLN A 1 121 ? 0.830 -16.640 20.872 1.00 71.06 121 GLN A O 1
ATOM 948 N N . LEU A 1 122 ? -0.055 -16.599 22.955 1.00 75.62 122 LEU A N 1
ATOM 949 C CA . LEU A 1 122 ? -0.557 -15.229 22.927 1.00 75.62 122 LEU A CA 1
ATOM 950 C C . LEU A 1 122 ? 0.594 -14.211 22.899 1.00 75.62 122 LEU A C 1
ATOM 952 O O . LEU A 1 122 ? 0.630 -13.350 22.023 1.00 75.62 122 LEU A O 1
ATOM 956 N N . ASP A 1 123 ? 1.614 -14.415 23.732 1.00 75.31 123 ASP A N 1
ATOM 957 C CA . ASP A 1 123 ? 2.809 -13.563 23.804 1.00 75.31 123 ASP A CA 1
ATOM 958 C C . ASP A 1 123 ? 3.604 -13.556 22.476 1.00 75.31 123 ASP A C 1
ATOM 960 O O . ASP A 1 123 ? 4.077 -12.523 21.995 1.00 75.31 123 ASP A O 1
ATOM 964 N N . ARG A 1 124 ? 3.664 -14.703 21.779 1.00 75.62 124 ARG A N 1
ATOM 965 C CA . ARG A 1 124 ? 4.247 -14.802 20.423 1.00 75.62 124 ARG A CA 1
ATOM 966 C C . ARG A 1 124 ? 3.461 -14.034 19.364 1.00 75.62 124 ARG A C 1
ATOM 968 O O . ARG A 1 124 ? 4.043 -13.627 18.355 1.00 75.62 124 ARG A O 1
ATOM 975 N N . LEU A 1 125 ? 2.149 -13.910 19.535 1.00 70.56 125 LEU A N 1
ATOM 976 C CA . LEU A 1 125 ? 1.294 -13.175 18.610 1.00 70.56 125 LEU A CA 1
ATOM 977 C C . LEU A 1 125 ? 1.378 -11.665 18.866 1.00 70.56 125 LEU A C 1
ATOM 979 O O . LEU A 1 125 ? 1.468 -10.909 17.899 1.00 70.56 125 LEU A O 1
ATOM 983 N N . GLU A 1 126 ? 1.450 -11.230 20.126 1.00 70.19 126 GLU A N 1
ATOM 984 C CA . GLU A 1 126 ? 1.657 -9.821 20.490 1.00 70.19 126 GLU A CA 1
ATOM 985 C C . GLU A 1 126 ? 3.012 -9.288 20.004 1.00 70.19 126 GLU A C 1
ATOM 987 O O . GLU A 1 126 ? 3.067 -8.232 19.371 1.00 70.19 126 GLU A O 1
ATOM 992 N N . HIS A 1 127 ? 4.091 -10.061 20.161 1.00 72.12 127 HIS A N 1
ATOM 993 C CA . HIS A 1 127 ? 5.429 -9.677 19.689 1.00 72.12 127 HIS A CA 1
ATOM 994 C C . HIS A 1 127 ? 5.550 -9.540 18.160 1.00 72.12 127 HIS A C 1
ATOM 996 O O . HIS A 1 127 ? 6.482 -8.904 17.674 1.00 72.12 127 HIS A O 1
ATOM 1002 N N . ARG A 1 128 ? 4.640 -10.136 17.375 1.00 66.38 128 ARG A N 1
ATOM 1003 C CA . ARG A 1 128 ? 4.585 -9.938 15.911 1.00 66.38 128 ARG A CA 1
ATOM 1004 C C . ARG A 1 128 ? 3.676 -8.792 15.477 1.00 66.38 128 ARG A C 1
ATOM 1006 O O . ARG A 1 128 ? 3.673 -8.454 14.294 1.00 66.38 128 ARG A O 1
ATOM 1013 N N . ARG A 1 129 ? 2.899 -8.228 16.402 1.00 59.06 129 ARG A N 1
ATOM 1014 C CA . ARG A 1 129 ? 1.957 -7.136 16.150 1.00 59.06 129 ARG A CA 1
ATOM 1015 C C . ARG A 1 129 ? 2.595 -5.748 16.342 1.00 59.06 129 ARG A C 1
ATOM 1017 O O . ARG A 1 129 ? 2.111 -4.810 15.706 1.00 59.06 129 ARG A O 1
ATOM 1024 N N . SER A 1 130 ? 3.639 -5.616 17.177 1.00 48.62 130 SER A N 1
ATOM 1025 C CA . SER A 1 130 ? 4.422 -4.373 17.380 1.00 48.62 130 SER A CA 1
ATOM 1026 C C . SER A 1 130 ? 5.462 -4.134 16.290 1.00 48.62 130 SER A C 1
ATOM 1028 O O . SER A 1 130 ? 5.562 -2.982 15.816 1.00 48.62 130 SER A O 1
#

Solvent-accessible surface area (backbone atoms only — not comparable to full-atom values): 7239 Å² total; per-residue (Å²): 144,82,78,71,67,64,62,58,56,56,53,53,56,52,54,54,53,51,53,52,51,52,50,50,50,53,51,51,50,53,49,50,51,52,49,54,52,50,53,51,50,51,53,52,53,49,50,52,52,53,49,52,53,54,29,54,62,35,55,64,35,39,42,53,52,54,44,67,73,64,62,64,51,87,86,44,42,79,68,43,50,65,55,44,52,56,50,23,54,51,53,35,50,50,53,52,50,50,50,52,53,50,50,52,53,52,50,52,51,48,59,58,42,62,79,75,50,53,71,75,58,49,54,58,52,54,70,73,70,113

Nearest PDB structures (foldseek):
  5f5p-assembly2_G  TM=4.532E-01  e=1.880E+00  Homo sapiens

Organism: NCBI:txid1137799

Foldseek 3Di:
DPDPVVVVVVVVVVVVVVVVVVVVVVVVVVVVVVVVVVCVVCVVVVVVVVVLVVLLLALNSQLVVVCVVVVDDPVCVVVVVVVSNVVSVVSNVVVVVVVVVVVVVVVVVLVVVPVPDDPVVSVVVVVVVD

Mean predicted aligned error: 16.67 Å

Sequence (130 aa):
MSNSYESEVSDRGIFIKSNKARSLLILLATLMIGCLLGVLTVGMVVRDKVQTARQFTQKEGFVLQIESVLKPSVRQQPKLNPILNRYSEKVQGIFALSRTSLQLEMDAMMEELSTVVSEQQLDRLEHRRS

pLDDT: mean 74.07, std 12.34, range [48.62, 93.38]

Radius of gyration: 30.76 Å; Cα contacts (8 Å, |Δi|>4): 30; chains: 1; bounding box: 67×84×47 Å

Secondary structure (DSSP, 8-state):
--SSHHHHHHHHHHHHHHHHHHHHHHHHHHHHHHHHHHHHHHHHHHHHHHHHHHHHHSHHHHHHHHHHHH---TTTHHHHHHHHHHHHHHHHHHHHHHHHHHHHHHHHHHHHHHTTS-HHHHHHHHTTT-